Protein AF-A0A1G9W8U8-F1 (afdb_monomer_lite)

Organism: Allokutzneria albata (NCBI:txid211114)

Structure (mmCIF, N/CA/C/O backbone):
data_AF-A0A1G9W8U8-F1
#
_entry.id   AF-A0A1G9W8U8-F1
#
loop_
_atom_site.group_PDB
_atom_site.id
_atom_site.type_symbol
_atom_site.label_atom_id
_atom_site.label_alt_id
_atom_site.label_comp_id
_atom_site.label_asym_id
_atom_site.label_entity_id
_atom_site.label_seq_id
_atom_site.pdbx_PDB_ins_code
_atom_site.Cartn_x
_atom_site.Cartn_y
_atom_site.Cartn_z
_atom_site.occupancy
_atom_site.B_iso_or_equiv
_atom_site.auth_seq_id
_atom_site.auth_comp_id
_atom_site.auth_asym_id
_atom_site.auth_atom_id
_atom_si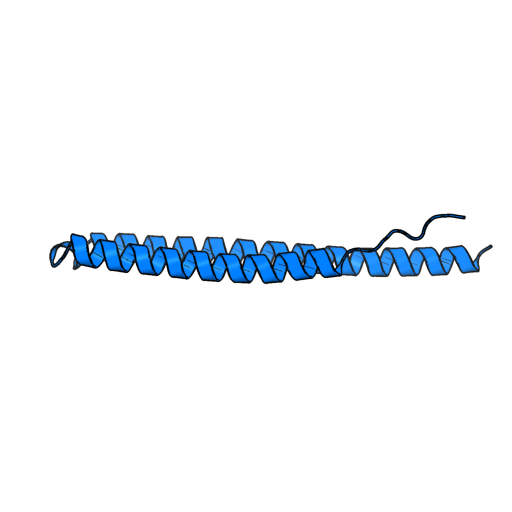te.pdbx_PDB_model_num
ATOM 1 N N . MET A 1 1 ? 22.014 -16.777 -33.312 1.00 39.00 1 MET A N 1
ATOM 2 C CA . MET A 1 1 ? 20.783 -15.976 -33.160 1.00 39.00 1 MET A CA 1
ATOM 3 C C . MET A 1 1 ? 20.465 -15.920 -31.677 1.00 39.00 1 MET A C 1
ATOM 5 O O . MET A 1 1 ? 20.041 -16.929 -31.130 1.00 39.00 1 MET A O 1
ATOM 9 N N . SER A 1 2 ? 20.792 -14.807 -31.015 1.00 42.06 2 SER A N 1
ATOM 10 C CA . SER A 1 2 ? 20.374 -14.570 -29.628 1.00 42.06 2 SER A CA 1
ATOM 11 C C . SER A 1 2 ? 18.856 -14.410 -29.633 1.00 42.06 2 SER A C 1
ATOM 13 O O . SER A 1 2 ? 18.340 -13.642 -30.446 1.00 42.06 2 SER A O 1
ATOM 15 N N . MET A 1 3 ? 18.132 -15.183 -28.821 1.00 43.31 3 MET A N 1
ATOM 16 C CA . MET A 1 3 ? 16.702 -14.936 -28.650 1.00 43.31 3 MET A CA 1
ATOM 17 C C . MET A 1 3 ? 16.549 -13.552 -28.011 1.00 43.31 3 MET A C 1
ATOM 19 O O . MET A 1 3 ? 17.169 -13.326 -26.971 1.00 43.31 3 MET A O 1
ATOM 23 N N . PRO A 1 4 ? 15.755 -12.635 -28.593 1.00 53.31 4 PRO A N 1
ATOM 24 C CA . PRO A 1 4 ? 15.446 -11.387 -27.917 1.00 53.31 4 PRO A CA 1
ATOM 25 C C . PRO A 1 4 ? 14.810 -11.743 -26.575 1.00 53.31 4 PRO A C 1
ATOM 27 O O . PRO A 1 4 ? 13.919 -12.597 -26.514 1.00 53.31 4 PRO A O 1
ATOM 30 N N . ILE A 1 5 ? 15.308 -11.146 -25.493 1.00 57.09 5 ILE A N 1
ATOM 31 C CA . ILE A 1 5 ? 14.729 -11.345 -24.168 1.00 57.09 5 ILE A CA 1
ATOM 32 C C . ILE A 1 5 ? 13.244 -10.983 -24.278 1.00 57.09 5 ILE A C 1
ATOM 34 O O . ILE A 1 5 ? 12.881 -9.875 -24.669 1.00 57.09 5 ILE A O 1
ATOM 38 N N . GLY A 1 6 ? 12.378 -11.959 -24.003 1.00 58.38 6 GLY A N 1
ATOM 39 C CA . GLY A 1 6 ? 10.930 -11.787 -24.008 1.00 58.38 6 GLY A CA 1
ATOM 40 C C . GLY A 1 6 ? 10.524 -10.877 -22.857 1.00 58.38 6 GLY A C 1
ATOM 41 O O . GLY A 1 6 ? 10.296 -11.323 -21.737 1.00 58.38 6 GLY A O 1
ATOM 42 N N . TYR A 1 7 ? 10.483 -9.589 -23.141 1.00 59.03 7 TYR A N 1
ATOM 43 C CA . TYR A 1 7 ? 10.236 -8.512 -22.204 1.00 59.03 7 TYR A CA 1
ATOM 44 C C . TYR A 1 7 ? 8.757 -8.460 -21.766 1.00 59.03 7 TYR A C 1
ATOM 46 O O . TYR A 1 7 ? 7.937 -7.757 -22.350 1.00 59.03 7 TYR A O 1
ATOM 54 N N . ARG A 1 8 ? 8.395 -9.232 -20.730 1.00 64.12 8 ARG A N 1
ATOM 55 C CA . ARG A 1 8 ? 7.028 -9.339 -20.165 1.00 64.12 8 ARG A CA 1
ATOM 56 C C . ARG A 1 8 ? 6.678 -8.221 -19.165 1.00 64.12 8 ARG A C 1
ATOM 58 O O . ARG A 1 8 ? 6.091 -8.467 -18.117 1.00 64.12 8 ARG A O 1
ATOM 65 N N . PHE A 1 9 ? 7.029 -6.971 -19.457 1.00 63.78 9 PHE A N 1
ATOM 66 C CA . PHE A 1 9 ? 6.895 -5.871 -18.480 1.00 63.78 9 PHE A CA 1
ATOM 67 C C . PHE A 1 9 ? 5.475 -5.369 -18.270 1.00 63.78 9 PHE A C 1
ATOM 69 O O . PHE A 1 9 ? 5.139 -4.966 -17.158 1.00 63.78 9 PHE A O 1
ATOM 76 N N . GLY A 1 10 ? 4.614 -5.500 -19.282 1.00 65.50 10 GLY A N 1
ATOM 77 C CA . GLY A 1 10 ? 3.182 -5.248 -19.115 1.00 65.50 10 GLY A CA 1
ATOM 78 C C . GLY A 1 10 ? 2.554 -6.138 -18.036 1.00 65.50 10 GLY A C 1
ATOM 79 O O . GLY A 1 10 ? 1.633 -5.705 -17.352 1.00 65.50 10 GLY A O 1
ATOM 80 N N . GLU A 1 11 ? 3.085 -7.346 -17.805 1.00 69.19 11 GLU A N 1
ATOM 81 C CA . GLU A 1 11 ? 2.610 -8.243 -16.741 1.00 69.19 11 GLU A CA 1
ATOM 82 C C . GLU A 1 11 ? 2.987 -7.721 -15.344 1.00 69.19 11 GLU A C 1
ATOM 84 O O . GLU A 1 11 ? 2.220 -7.895 -14.399 1.00 69.19 11 GLU A O 1
ATOM 89 N N . VAL A 1 12 ? 4.122 -7.025 -15.209 1.00 68.12 12 VAL A N 1
ATOM 90 C CA . VAL A 1 12 ? 4.582 -6.442 -13.935 1.00 68.12 12 VAL A CA 1
ATOM 91 C C . VAL A 1 12 ? 3.811 -5.164 -13.599 1.00 68.12 12 VAL A C 1
ATOM 93 O O . VAL A 1 12 ? 3.405 -4.967 -12.456 1.00 68.12 12 VAL A O 1
ATOM 96 N N . GLU A 1 13 ? 3.549 -4.312 -14.590 1.00 68.19 13 GLU A N 1
ATOM 97 C CA . GLU A 1 13 ? 2.673 -3.146 -14.417 1.00 68.19 13 GLU A CA 1
ATOM 98 C C . GLU A 1 13 ? 1.238 -3.579 -14.072 1.00 68.19 13 GLU A C 1
ATOM 100 O O . GLU A 1 13 ? 0.632 -3.068 -13.128 1.00 68.19 13 GLU A O 1
ATOM 105 N N . THR A 1 14 ? 0.737 -4.611 -14.761 1.00 74.81 14 THR A N 1
ATOM 106 C CA . THR A 1 14 ? -0.555 -5.242 -14.453 1.00 74.81 14 THR A CA 1
ATOM 107 C C . THR A 1 14 ? -0.578 -5.807 -13.032 1.00 74.81 14 THR A C 1
ATOM 109 O O . THR A 1 14 ? -1.577 -5.652 -12.333 1.00 74.81 14 THR A O 1
ATOM 112 N N . LEU A 1 15 ? 0.517 -6.412 -12.558 1.00 73.00 15 LEU A N 1
ATOM 113 C CA . LEU A 1 15 ? 0.631 -6.887 -11.177 1.00 73.00 15 LEU A CA 1
ATOM 114 C C . LEU A 1 15 ? 0.500 -5.736 -10.166 1.00 73.00 15 LEU A C 1
ATOM 116 O O . LEU A 1 15 ? -0.228 -5.879 -9.187 1.00 73.00 15 LEU A O 1
ATOM 120 N N . GLY A 1 16 ? 1.132 -4.586 -10.420 1.00 72.56 16 GLY A N 1
ATOM 121 C CA . GLY A 1 16 ? 0.999 -3.403 -9.564 1.00 72.56 16 GLY A CA 1
ATOM 122 C C . GLY A 1 16 ? -0.438 -2.873 -9.509 1.00 72.56 16 GLY A C 1
ATOM 123 O O . GLY A 1 16 ? -0.973 -2.626 -8.425 1.00 72.56 16 GLY A O 1
ATOM 124 N N . ALA A 1 17 ? -1.103 -2.770 -10.664 1.00 75.69 17 ALA A N 1
ATOM 125 C CA . ALA A 1 17 ? -2.510 -2.373 -10.748 1.00 75.69 17 ALA A CA 1
ATOM 126 C C . ALA A 1 17 ? -3.445 -3.369 -10.032 1.00 75.69 17 ALA A C 1
ATOM 128 O O . ALA A 1 17 ? -4.339 -2.967 -9.276 1.00 75.69 17 ALA A O 1
ATOM 129 N N . ASN A 1 18 ? -3.201 -4.671 -10.202 1.00 80.19 18 ASN A N 1
ATOM 130 C CA . ASN A 1 18 ? -3.931 -5.730 -9.508 1.00 80.19 18 ASN A CA 1
ATOM 131 C C . ASN A 1 18 ? -3.729 -5.643 -7.995 1.00 80.19 18 ASN A C 1
ATOM 133 O O . ASN A 1 18 ? -4.694 -5.739 -7.245 1.00 80.19 18 ASN A O 1
ATOM 137 N N . THR A 1 19 ? -2.515 -5.381 -7.516 1.00 76.19 19 THR A N 1
ATOM 138 C CA . THR A 1 19 ? -2.274 -5.256 -6.075 1.00 76.19 19 THR A CA 1
ATOM 139 C C . THR A 1 19 ? -2.874 -3.997 -5.482 1.00 76.19 19 THR A C 1
ATOM 141 O O . THR A 1 19 ? -3.385 -4.059 -4.368 1.00 76.19 19 THR A O 1
ATOM 144 N N . ARG A 1 20 ? -2.904 -2.873 -6.206 1.00 79.88 20 ARG A N 1
ATOM 145 C CA . ARG A 1 20 ? -3.676 -1.697 -5.770 1.00 79.88 20 ARG A CA 1
ATOM 146 C C . ARG A 1 20 ? -5.168 -2.039 -5.656 1.00 79.88 20 ARG A C 1
ATOM 148 O O . ARG A 1 20 ? -5.808 -1.664 -4.678 1.00 79.88 20 ARG A O 1
ATOM 155 N N . THR A 1 21 ? -5.698 -2.820 -6.596 1.00 83.75 21 THR A N 1
ATOM 156 C CA . THR A 1 21 ? -7.079 -3.332 -6.543 1.00 83.75 21 THR A CA 1
ATOM 157 C C . THR A 1 21 ? -7.293 -4.260 -5.340 1.00 83.75 21 THR A C 1
ATOM 159 O O . THR A 1 21 ? -8.279 -4.123 -4.618 1.00 83.75 21 THR A O 1
ATOM 162 N N . HIS A 1 22 ? -6.352 -5.162 -5.053 1.00 80.75 22 HIS A N 1
ATOM 163 C CA . HIS A 1 22 ? -6.408 -6.030 -3.876 1.00 80.75 22 HIS A CA 1
ATOM 164 C C . HIS A 1 22 ? -6.269 -5.254 -2.562 1.00 80.75 22 HIS A C 1
ATOM 166 O O . HIS A 1 22 ? -6.961 -5.568 -1.599 1.00 80.75 22 HIS A O 1
ATOM 172 N N . ALA A 1 23 ? -5.436 -4.214 -2.519 1.00 77.25 23 ALA A N 1
ATOM 173 C CA . ALA A 1 23 ? -5.328 -3.310 -1.380 1.00 77.25 23 ALA A CA 1
ATOM 174 C C . ALA A 1 23 ? -6.668 -2.609 -1.118 1.00 77.25 23 ALA A C 1
ATOM 176 O O . ALA A 1 23 ? -7.120 -2.568 0.022 1.00 77.25 23 ALA A O 1
ATOM 177 N N . GLN A 1 24 ? -7.350 -2.143 -2.169 1.00 82.62 24 GLN A N 1
ATOM 178 C CA . GLN A 1 24 ? -8.697 -1.581 -2.058 1.00 82.62 24 GLN A CA 1
ATOM 179 C C . GLN A 1 24 ? -9.692 -2.610 -1.492 1.00 82.62 24 GLN A C 1
ATOM 181 O O . GLN A 1 24 ? -10.409 -2.310 -0.539 1.00 82.62 24 GLN A O 1
ATOM 186 N N . ALA A 1 25 ? -9.672 -3.846 -1.999 1.00 85.31 25 ALA A N 1
ATOM 187 C CA . ALA A 1 25 ? -10.524 -4.927 -1.500 1.00 85.31 25 ALA A CA 1
ATOM 188 C C . ALA A 1 25 ? -10.237 -5.278 -0.025 1.00 85.31 25 ALA A C 1
ATOM 190 O O . ALA A 1 25 ? -11.159 -5.533 0.747 1.00 85.31 25 ALA A O 1
ATOM 191 N N . LEU A 1 26 ? -8.970 -5.243 0.404 1.00 80.75 26 LEU A N 1
ATOM 192 C CA . LEU A 1 26 ? -8.585 -5.446 1.805 1.00 80.75 26 LEU A CA 1
ATOM 193 C C . LEU A 1 26 ? -9.092 -4.316 2.707 1.00 80.75 26 LEU A C 1
ATOM 195 O O . LEU A 1 26 ? -9.499 -4.575 3.839 1.00 80.75 26 LEU A O 1
ATOM 199 N N . LYS A 1 27 ? -9.088 -3.069 2.225 1.00 83.81 27 LYS A N 1
ATOM 200 C CA . LYS A 1 27 ? -9.663 -1.925 2.950 1.00 83.81 27 LYS A CA 1
ATOM 201 C C . LYS A 1 27 ? -11.176 -2.067 3.105 1.00 83.81 27 LYS A C 1
ATOM 203 O O . LYS A 1 27 ? -11.712 -1.819 4.184 1.00 83.81 27 LYS A O 1
ATOM 208 N N . GLU A 1 28 ? -11.861 -2.511 2.055 1.00 87.81 28 GLU A N 1
ATOM 209 C CA . GLU A 1 28 ? -13.301 -2.786 2.089 1.00 87.81 28 GLU A CA 1
ATOM 210 C C . GLU A 1 28 ? -13.645 -3.933 3.047 1.00 87.81 28 GLU A C 1
ATOM 212 O O . GLU A 1 28 ? -14.582 -3.808 3.836 1.00 87.81 28 GLU A O 1
ATOM 217 N N . ALA A 1 29 ? -12.856 -5.012 3.047 1.00 85.19 29 ALA A N 1
ATOM 218 C CA . ALA A 1 29 ? -13.017 -6.124 3.981 1.00 85.19 29 ALA A CA 1
ATOM 219 C C . ALA A 1 29 ? -12.833 -5.678 5.441 1.00 85.19 29 ALA A C 1
ATOM 221 O O . ALA A 1 29 ? -13.623 -6.054 6.307 1.00 85.19 29 ALA A O 1
ATOM 222 N N . PHE A 1 30 ? -11.845 -4.822 5.717 1.00 83.12 30 PHE A N 1
ATOM 223 C CA . PHE A 1 30 ? -11.648 -4.259 7.053 1.00 83.12 30 PHE A CA 1
ATOM 224 C C . PHE A 1 30 ? -12.820 -3.358 7.475 1.00 83.12 30 PHE A C 1
ATOM 226 O O . PHE A 1 30 ? -13.303 -3.437 8.604 1.00 83.12 30 PHE A O 1
ATOM 233 N N . ALA A 1 31 ? -13.340 -2.537 6.559 1.00 83.69 31 ALA A N 1
ATOM 234 C CA . ALA A 1 31 ? -14.521 -1.717 6.823 1.00 83.69 31 ALA A CA 1
ATOM 235 C C . ALA A 1 31 ? -15.778 -2.567 7.088 1.00 83.69 31 ALA A C 1
ATOM 237 O O . ALA A 1 31 ? -16.612 -2.192 7.916 1.00 83.69 31 ALA A O 1
ATOM 238 N N . ALA A 1 32 ? -15.921 -3.712 6.413 1.00 87.06 32 ALA A N 1
ATOM 239 C CA . ALA A 1 32 ? -16.989 -4.672 6.680 1.00 87.06 32 ALA A CA 1
ATOM 240 C C . ALA A 1 32 ? -16.836 -5.315 8.068 1.00 87.06 32 ALA A C 1
ATOM 242 O O . ALA A 1 32 ? -17.808 -5.348 8.822 1.00 87.06 32 ALA A O 1
ATOM 243 N N . LEU A 1 33 ? -15.614 -5.716 8.440 1.00 82.75 33 LEU A N 1
ATOM 244 C CA . LEU A 1 33 ? -15.290 -6.239 9.770 1.00 82.75 33 LEU A CA 1
ATOM 245 C C . LEU A 1 33 ? -15.652 -5.234 10.874 1.00 82.75 33 LEU A C 1
ATOM 247 O O . LEU A 1 33 ? -16.273 -5.606 11.865 1.00 82.75 33 LEU A O 1
ATOM 251 N N . MET A 1 34 ? -15.321 -3.951 10.695 1.00 80.75 34 MET A N 1
ATOM 252 C CA . MET A 1 34 ? -15.717 -2.897 11.638 1.00 80.75 34 MET A CA 1
ATOM 253 C C . MET A 1 34 ? -17.235 -2.776 11.765 1.00 80.75 34 MET A C 1
ATOM 255 O O . MET A 1 34 ? -17.747 -2.601 12.867 1.00 80.75 34 MET A O 1
ATOM 259 N N . ARG A 1 35 ? -17.964 -2.876 10.649 1.00 84.56 35 ARG A N 1
ATOM 260 C CA . ARG A 1 35 ? -19.429 -2.805 10.641 1.00 84.56 35 ARG A CA 1
ATOM 261 C C . ARG A 1 35 ? -20.057 -3.981 11.393 1.00 84.56 35 ARG A C 1
ATOM 263 O O . ARG A 1 35 ? -20.993 -3.777 12.164 1.00 84.56 35 ARG A O 1
ATOM 270 N N . GLU A 1 36 ? -19.526 -5.190 11.215 1.00 84.25 36 GLU A N 1
ATOM 271 C CA . GLU A 1 36 ? -19.936 -6.364 11.995 1.00 84.25 36 GLU A CA 1
ATOM 272 C C . GLU A 1 36 ? -19.586 -6.212 13.475 1.00 84.25 36 GLU A C 1
ATOM 274 O O . GLU A 1 36 ? -20.438 -6.436 14.333 1.00 84.25 36 GLU A O 1
ATOM 279 N N . ALA A 1 37 ? -18.371 -5.766 13.791 1.00 77.25 37 ALA A N 1
ATOM 280 C CA . ALA A 1 37 ? -17.944 -5.554 15.167 1.00 77.25 37 ALA A CA 1
ATOM 281 C C . ALA A 1 37 ? -18.815 -4.498 15.871 1.00 77.25 37 ALA A C 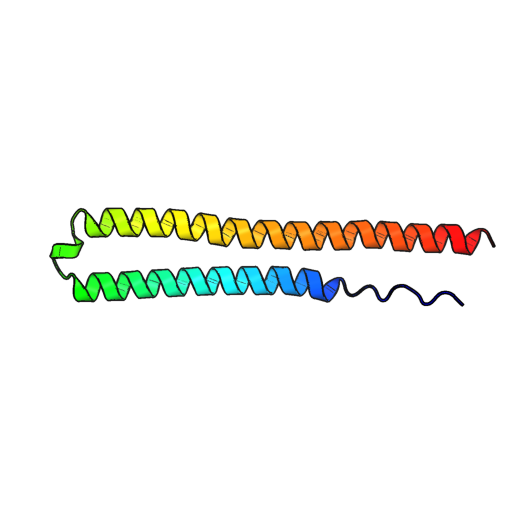1
ATOM 283 O O . ALA A 1 37 ? -19.254 -4.714 16.999 1.00 77.25 37 ALA A O 1
ATOM 284 N N . GLN A 1 38 ? -19.176 -3.413 15.181 1.00 80.56 38 GLN A N 1
ATOM 285 C CA . GLN A 1 38 ? -20.134 -2.421 15.669 1.00 80.56 38 GLN A CA 1
ATOM 286 C C . GLN A 1 38 ? -21.525 -3.033 15.899 1.00 80.56 38 GLN A C 1
ATOM 288 O O . GLN A 1 38 ? -22.159 -2.752 16.917 1.00 80.56 38 GLN A O 1
ATOM 293 N N . SER A 1 39 ? -21.988 -3.894 14.988 1.00 82.19 39 SER A N 1
ATOM 294 C CA . SER A 1 39 ? -23.266 -4.599 15.130 1.00 82.19 39 SER A CA 1
ATOM 295 C C . SER A 1 39 ? -23.283 -5.558 16.325 1.00 82.19 39 SER A C 1
ATOM 297 O O . SER A 1 39 ? -24.332 -5.721 16.944 1.00 82.19 39 SER A O 1
ATOM 299 N N . ILE A 1 40 ? -22.156 -6.200 16.644 1.00 80.75 40 ILE A N 1
ATOM 300 C CA . ILE A 1 40 ? -22.032 -7.146 17.763 1.00 80.75 40 ILE A CA 1
ATOM 301 C C . ILE A 1 40 ? -21.885 -6.399 19.092 1.00 80.75 40 ILE A C 1
ATOM 303 O O . ILE A 1 40 ? -22.525 -6.751 20.082 1.00 80.75 40 ILE A O 1
ATOM 307 N N . CYS A 1 41 ? -21.041 -5.368 19.130 1.00 74.19 41 CYS A N 1
ATOM 308 C CA . CYS A 1 41 ? -20.726 -4.640 20.355 1.00 74.19 41 CYS A CA 1
ATOM 309 C C . CYS A 1 41 ? -21.828 -3.657 20.776 1.00 74.19 41 CYS A C 1
ATOM 311 O O . CYS A 1 41 ? -21.869 -3.273 21.946 1.00 74.19 41 CYS A O 1
ATOM 313 N N . GLY A 1 42 ? -22.718 -3.243 19.867 1.00 75.19 42 GLY A N 1
ATOM 314 C CA . GLY A 1 42 ? -23.832 -2.347 20.185 1.00 75.19 42 GLY A CA 1
ATOM 315 C C . GLY A 1 42 ? -23.358 -1.071 20.892 1.00 75.19 42 GLY A C 1
ATOM 316 O O . GLY A 1 42 ? -22.431 -0.403 20.437 1.00 75.19 42 GLY A O 1
ATOM 317 N N . ASP A 1 43 ? -23.946 -0.735 22.042 1.00 72.88 43 ASP A N 1
ATOM 318 C CA . ASP A 1 43 ? -23.551 0.449 22.818 1.00 72.88 43 ASP A CA 1
ATOM 319 C C . ASP A 1 43 ? -22.132 0.373 23.411 1.00 72.88 43 ASP A C 1
ATOM 321 O O . ASP A 1 43 ? -21.517 1.417 23.636 1.00 72.88 43 ASP A O 1
ATOM 325 N N . ALA A 1 44 ? -21.564 -0.828 23.596 1.00 68.81 44 ALA A N 1
ATOM 326 C CA . ALA A 1 44 ? -20.184 -0.999 24.064 1.00 68.81 44 ALA A CA 1
ATOM 327 C C . ALA A 1 44 ? -19.145 -0.564 23.014 1.00 68.81 44 ALA A C 1
ATOM 329 O O . ALA A 1 44 ? -17.984 -0.322 23.348 1.00 68.81 44 ALA A O 1
ATOM 330 N N . TRP A 1 45 ? -19.566 -0.408 21.752 1.00 70.94 45 TRP A N 1
ATOM 331 C CA . TRP A 1 45 ? -18.732 0.141 20.687 1.00 70.94 45 TRP A CA 1
ATOM 332 C C . TRP A 1 45 ? -18.329 1.596 20.956 1.00 70.94 45 TRP A C 1
ATOM 334 O O . TRP A 1 45 ? -17.202 1.975 20.663 1.00 70.94 45 TRP A O 1
ATOM 344 N N . LYS A 1 46 ? -19.206 2.402 21.576 1.00 70.44 46 LYS A N 1
ATOM 345 C CA . LYS A 1 46 ? -19.082 3.871 21.714 1.00 70.44 46 LYS A CA 1
ATOM 346 C C . LYS A 1 46 ? -17.918 4.361 22.601 1.00 70.44 46 LYS A C 1
ATOM 348 O O . LYS A 1 46 ? -17.826 5.555 22.874 1.00 70.44 46 LYS A O 1
ATOM 353 N N . GLY A 1 47 ? -17.055 3.464 23.076 1.00 74.19 47 GLY A N 1
ATOM 354 C CA . GLY A 1 47 ? -15.921 3.765 23.951 1.00 74.19 47 GLY A CA 1
ATOM 355 C C . GLY A 1 47 ? -14.572 3.361 23.351 1.00 74.19 47 GLY A C 1
ATOM 356 O O . GLY A 1 47 ? -14.324 3.515 22.158 1.00 74.19 47 GLY A O 1
ATOM 357 N N . ALA A 1 48 ? -13.690 2.813 24.189 1.00 73.94 48 ALA A N 1
ATOM 358 C CA . ALA A 1 48 ? -12.322 2.441 23.813 1.00 73.94 48 ALA A CA 1
ATOM 359 C C . ALA A 1 48 ? -12.231 1.446 22.636 1.00 73.94 48 ALA A C 1
ATOM 361 O O . ALA A 1 48 ? -11.228 1.436 21.927 1.00 73.94 48 ALA A O 1
ATOM 362 N N . ALA A 1 49 ? -13.274 0.639 22.406 1.00 73.81 49 ALA A N 1
ATOM 363 C CA . ALA A 1 49 ? -13.337 -0.303 21.291 1.00 73.81 49 ALA A CA 1
ATOM 364 C C . ALA A 1 49 ? -13.323 0.408 19.928 1.00 73.81 49 ALA A C 1
ATOM 366 O O . ALA A 1 49 ? -12.527 0.043 19.068 1.00 73.81 49 ALA A O 1
ATOM 367 N N . MET A 1 50 ? -14.126 1.463 19.749 1.00 79.25 50 MET A N 1
ATOM 368 C CA . MET A 1 50 ? -14.125 2.258 18.517 1.00 79.25 50 MET A CA 1
ATOM 369 C C . MET A 1 50 ? -12.760 2.900 18.265 1.00 79.25 50 MET A C 1
ATOM 371 O O . MET A 1 50 ? -12.240 2.782 17.163 1.00 79.25 50 MET A O 1
ATOM 375 N N . GLY A 1 51 ? -12.140 3.494 19.291 1.00 80.88 51 GLY A N 1
ATOM 376 C CA . GLY A 1 51 ? -10.817 4.114 19.146 1.00 80.88 51 GLY A CA 1
ATOM 377 C C . GLY A 1 51 ? -9.722 3.114 18.754 1.00 80.88 51 GLY A C 1
ATOM 378 O O . GLY A 1 51 ? -8.885 3.414 17.906 1.00 80.88 51 GLY A O 1
ATOM 379 N N . ALA A 1 52 ? -9.750 1.898 19.311 1.00 82.44 52 ALA A N 1
ATOM 380 C CA . ALA A 1 52 ? -8.820 0.836 18.925 1.00 82.44 52 ALA A CA 1
ATOM 381 C C . ALA A 1 52 ? -9.035 0.373 17.472 1.00 82.44 52 ALA A C 1
ATOM 383 O O . ALA A 1 52 ? -8.067 0.134 16.753 1.00 82.44 52 ALA A O 1
ATOM 384 N N . PHE A 1 53 ? -10.290 0.281 17.025 1.00 80.56 53 PHE A N 1
ATOM 385 C CA . PHE A 1 53 ? -10.613 -0.083 15.644 1.00 80.56 53 PHE A CA 1
ATOM 386 C C . PHE A 1 53 ? -10.273 1.021 14.637 1.00 80.56 53 PHE A C 1
ATOM 388 O O . PHE A 1 53 ? -9.775 0.705 13.561 1.00 80.56 53 PHE A O 1
ATOM 395 N N . GLU A 1 54 ? -10.485 2.294 14.973 1.00 83.38 54 GLU A N 1
ATOM 396 C CA . GLU A 1 54 ? -10.061 3.430 14.142 1.00 83.38 54 GLU A CA 1
ATOM 397 C C . GLU A 1 54 ? -8.538 3.460 13.984 1.00 83.38 54 GLU A C 1
ATOM 399 O O . GLU A 1 54 ? -8.029 3.601 12.871 1.00 83.38 54 GLU A O 1
ATOM 404 N N . GLN A 1 55 ? -7.798 3.247 15.076 1.00 86.44 55 GLN A N 1
ATOM 405 C CA . GLN A 1 55 ? -6.341 3.154 15.033 1.00 86.44 55 GLN A CA 1
ATOM 406 C C . GLN A 1 55 ? -5.881 1.977 14.157 1.00 86.44 55 GLN A C 1
ATOM 408 O O . GLN A 1 55 ? -5.038 2.150 13.275 1.00 86.44 55 GLN A O 1
ATOM 413 N N . ALA A 1 56 ? -6.489 0.800 14.335 1.00 82.75 56 ALA A N 1
ATOM 414 C CA . ALA A 1 56 ? -6.206 -0.371 13.510 1.00 82.75 56 ALA A CA 1
ATOM 415 C C . ALA A 1 56 ? -6.547 -0.132 12.027 1.00 82.75 56 ALA A C 1
ATOM 417 O O . ALA A 1 56 ? -5.813 -0.586 11.152 1.00 82.75 56 ALA A O 1
ATOM 418 N N . GLN A 1 57 ? -7.608 0.623 11.727 1.00 82.81 57 GLN A N 1
ATOM 419 C CA . GLN A 1 57 ? -7.967 1.000 10.360 1.00 82.81 57 GLN A CA 1
ATOM 420 C C . GLN A 1 57 ? -6.899 1.889 9.715 1.00 82.81 57 GLN A C 1
ATOM 422 O O . GLN A 1 57 ? -6.559 1.697 8.547 1.00 82.81 57 GLN A O 1
ATOM 427 N N . ILE A 1 58 ? -6.364 2.860 10.459 1.00 87.31 58 ILE A N 1
ATOM 428 C CA . ILE A 1 58 ? -5.302 3.750 9.975 1.00 87.31 58 ILE A CA 1
ATOM 429 C C . ILE A 1 58 ? -4.045 2.941 9.647 1.00 87.31 58 ILE A C 1
ATOM 431 O O . ILE A 1 58 ? -3.508 3.074 8.547 1.00 87.31 58 ILE A O 1
ATOM 435 N N . GLU A 1 59 ? -3.608 2.075 10.561 1.00 87.00 59 GLU A N 1
ATOM 436 C CA . GLU A 1 59 ? -2.427 1.224 10.364 1.00 87.00 59 GLU A CA 1
ATOM 437 C C . GLU A 1 59 ? -2.617 0.259 9.189 1.00 87.00 59 GLU A C 1
ATOM 439 O O . GLU A 1 59 ? -1.738 0.123 8.334 1.00 87.00 59 GLU A O 1
ATOM 444 N N . TRP A 1 60 ? -3.797 -0.354 9.086 1.00 83.12 60 TRP A N 1
ATOM 445 C CA . TRP A 1 60 ? -4.149 -1.228 7.972 1.00 83.12 60 TRP A CA 1
ATOM 446 C C . TRP A 1 60 ? -4.100 -0.498 6.628 1.00 83.12 60 TRP A C 1
ATOM 448 O O . TRP A 1 60 ? -3.496 -0.985 5.670 1.00 83.12 60 TRP A O 1
ATOM 458 N N . ASN A 1 61 ? -4.692 0.697 6.559 1.00 84.56 61 ASN A N 1
ATOM 459 C CA . ASN A 1 61 ? -4.686 1.519 5.354 1.00 84.56 61 ASN A CA 1
ATOM 460 C C . ASN A 1 61 ? -3.260 1.893 4.938 1.00 84.56 61 ASN A C 1
ATOM 462 O O . ASN A 1 61 ? -2.922 1.760 3.762 1.00 84.56 61 ASN A O 1
ATOM 466 N N . GLN A 1 62 ? -2.421 2.302 5.895 1.00 87.44 62 GLN A N 1
ATOM 467 C CA . GLN A 1 62 ? -1.021 2.647 5.644 1.00 87.44 62 GLN A CA 1
ATOM 468 C C . GLN A 1 62 ? -0.227 1.461 5.089 1.00 87.44 62 GLN A C 1
ATOM 470 O O . GLN A 1 62 ? 0.518 1.621 4.122 1.00 87.44 62 GLN A O 1
ATOM 475 N N . MET A 1 63 ? -0.405 0.263 5.654 1.00 84.75 63 MET A N 1
ATOM 476 C CA . MET A 1 63 ? 0.262 -0.944 5.160 1.00 84.75 63 MET A CA 1
ATOM 477 C C . MET A 1 63 ? -0.206 -1.318 3.748 1.00 84.75 63 MET A C 1
ATOM 479 O O . MET A 1 63 ? 0.623 -1.593 2.877 1.00 84.75 63 MET A O 1
ATOM 483 N N . ALA A 1 64 ? -1.517 -1.276 3.497 1.00 81.69 64 ALA A N 1
ATOM 484 C CA . ALA A 1 64 ? -2.094 -1.579 2.190 1.00 81.69 64 ALA A CA 1
ATOM 485 C C . ALA A 1 64 ? -1.608 -0.602 1.099 1.00 81.69 64 ALA A C 1
ATOM 487 O O . ALA A 1 64 ? -1.230 -1.029 0.005 1.00 81.69 64 ALA A O 1
ATOM 488 N N . ASP A 1 65 ? -1.542 0.698 1.406 1.00 83.56 65 ASP A N 1
ATOM 489 C CA . ASP A 1 65 ? -1.028 1.720 0.484 1.00 83.56 65 ASP A CA 1
ATOM 490 C C . ASP A 1 65 ? 0.486 1.608 0.263 1.00 83.56 65 ASP A C 1
ATOM 492 O O . ASP A 1 65 ? 0.972 1.781 -0.862 1.00 83.56 65 ASP A O 1
ATOM 496 N N . GLY A 1 66 ? 1.238 1.262 1.313 1.00 83.81 66 GLY A N 1
ATOM 497 C CA . GLY A 1 66 ? 2.673 1.000 1.231 1.00 83.81 66 GLY A CA 1
ATOM 498 C C . GLY A 1 66 ? 2.997 -0.163 0.293 1.00 83.81 66 GLY A C 1
ATOM 499 O O . GLY A 1 66 ? 3.889 -0.046 -0.549 1.00 83.81 66 GLY A O 1
ATOM 500 N N . MET A 1 67 ? 2.231 -1.256 0.367 1.00 79.62 67 MET A N 1
ATOM 501 C CA . MET A 1 67 ? 2.381 -2.398 -0.541 1.00 79.62 67 MET A CA 1
ATOM 502 C C . MET A 1 67 ? 2.091 -2.028 -1.999 1.00 79.62 67 MET A C 1
ATOM 504 O O . MET A 1 67 ? 2.880 -2.374 -2.880 1.00 79.62 67 MET A O 1
ATOM 508 N N . GLY A 1 68 ? 0.998 -1.301 -2.259 1.00 81.12 68 GLY A N 1
ATOM 509 C CA . GLY A 1 68 ? 0.660 -0.849 -3.613 1.00 81.12 68 GLY A CA 1
ATOM 510 C C . GLY A 1 68 ? 1.754 0.037 -4.215 1.00 81.12 68 GLY A C 1
ATOM 511 O O . GLY A 1 68 ? 2.199 -0.194 -5.339 1.00 81.12 68 GLY A O 1
ATOM 512 N N . SER A 1 69 ? 2.258 0.992 -3.431 1.00 82.25 69 SER A N 1
ATOM 513 C CA . SER A 1 69 ? 3.318 1.915 -3.859 1.00 82.25 69 SER A CA 1
ATOM 514 C C . SER A 1 69 ? 4.648 1.200 -4.124 1.00 82.25 69 SER A C 1
ATOM 516 O O . SER A 1 69 ? 5.339 1.502 -5.099 1.00 82.25 69 SER A O 1
ATOM 518 N N . ALA A 1 70 ? 5.015 0.229 -3.281 1.00 81.19 70 ALA A N 1
ATOM 519 C CA . ALA A 1 70 ? 6.238 -0.551 -3.457 1.00 81.19 70 ALA A CA 1
ATOM 520 C C . ALA A 1 70 ? 6.210 -1.381 -4.750 1.00 81.19 70 ALA A C 1
ATOM 522 O O . ALA A 1 70 ? 7.212 -1.442 -5.466 1.00 81.19 70 ALA A O 1
ATOM 523 N N . GLN A 1 71 ? 5.065 -1.984 -5.076 1.00 78.12 71 GLN A N 1
ATOM 524 C CA . GLN A 1 71 ? 4.921 -2.765 -6.302 1.00 78.12 71 GLN A CA 1
ATOM 525 C C . GLN A 1 71 ? 4.871 -1.908 -7.566 1.00 78.12 71 GLN A C 1
ATOM 527 O O . GLN A 1 71 ? 5.465 -2.285 -8.573 1.00 78.12 71 GLN A O 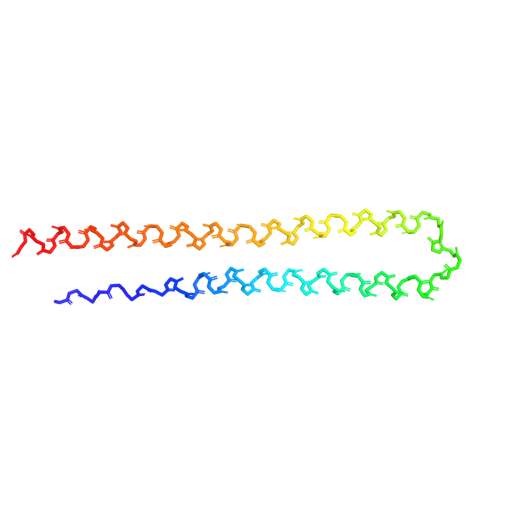1
ATOM 532 N N . GLU A 1 72 ? 4.223 -0.745 -7.523 1.00 80.12 72 GLU A N 1
ATOM 533 C CA . GLU A 1 72 ? 4.234 0.196 -8.647 1.00 80.12 72 GLU A CA 1
ATOM 534 C C . GLU A 1 72 ? 5.661 0.688 -8.939 1.00 80.12 72 GLU A C 1
ATOM 536 O O . GLU A 1 72 ? 6.103 0.679 -10.087 1.00 80.12 72 GLU A O 1
ATOM 541 N N . ASN A 1 73 ? 6.431 1.008 -7.893 1.00 82.19 73 ASN A N 1
ATOM 542 C CA . ASN A 1 73 ? 7.844 1.376 -8.017 1.00 82.19 73 ASN A CA 1
ATOM 543 C C . ASN A 1 73 ? 8.688 0.222 -8.587 1.00 82.19 73 ASN A C 1
ATOM 545 O O . ASN A 1 73 ? 9.523 0.432 -9.468 1.00 82.19 73 ASN A O 1
ATOM 549 N N . PHE A 1 74 ? 8.443 -1.013 -8.137 1.00 75.69 74 PHE A N 1
ATOM 550 C CA . PHE A 1 74 ? 9.083 -2.201 -8.705 1.00 75.69 74 PHE A CA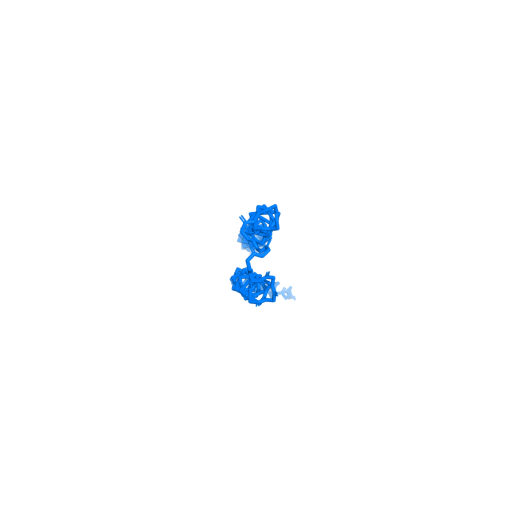 1
ATOM 551 C C . PHE A 1 74 ? 8.782 -2.351 -10.205 1.00 75.69 74 PHE A C 1
ATOM 553 O O . PHE A 1 74 ? 9.704 -2.566 -10.995 1.00 75.69 74 PHE A O 1
ATOM 560 N N . GLY A 1 75 ? 7.523 -2.170 -10.614 1.00 73.88 75 GLY A N 1
ATOM 561 C CA . GLY A 1 75 ? 7.117 -2.185 -12.019 1.00 73.88 75 GLY A CA 1
ATOM 562 C C . GLY A 1 75 ? 7.824 -1.116 -12.846 1.00 73.88 75 GLY A C 1
ATOM 563 O O . GLY A 1 75 ? 8.464 -1.442 -13.843 1.00 73.88 75 GLY A O 1
ATOM 564 N N . GLN A 1 76 ? 7.809 0.137 -12.388 1.00 78.31 76 GLN A N 1
ATOM 565 C CA . GLN A 1 76 ? 8.483 1.249 -13.067 1.00 78.31 76 GLN A CA 1
ATOM 566 C C . GLN A 1 76 ? 9.988 1.009 -13.233 1.00 78.31 76 GLN A C 1
ATOM 568 O O . GLN A 1 76 ? 10.521 1.182 -14.328 1.00 78.31 76 GLN A O 1
ATOM 573 N N . LYS A 1 77 ? 10.678 0.565 -12.174 1.00 80.06 77 LYS A N 1
ATOM 574 C CA . LYS A 1 77 ? 12.114 0.248 -12.236 1.00 80.06 77 LYS A CA 1
ATOM 575 C C . LYS A 1 77 ? 12.416 -0.884 -13.206 1.00 80.06 77 LYS A C 1
ATOM 577 O O . LYS A 1 77 ? 13.412 -0.820 -13.921 1.00 80.06 77 LYS A O 1
ATOM 582 N N . THR A 1 78 ? 11.554 -1.897 -13.244 1.00 71.69 78 THR A N 1
ATOM 583 C CA . THR A 1 78 ? 11.696 -3.014 -14.179 1.00 71.69 78 THR A CA 1
ATOM 584 C C . THR A 1 78 ? 11.520 -2.527 -15.619 1.00 71.69 78 THR A C 1
ATOM 586 O O . THR A 1 78 ? 12.349 -2.843 -16.467 1.00 71.69 78 THR A O 1
ATOM 589 N N . THR A 1 79 ? 10.516 -1.690 -15.896 1.00 74.19 79 THR A N 1
ATOM 590 C CA . THR A 1 79 ? 10.312 -1.079 -17.220 1.00 74.19 79 THR A CA 1
ATOM 591 C C . THR A 1 79 ? 11.510 -0.234 -17.654 1.00 74.19 79 THR A C 1
ATOM 593 O O . THR A 1 79 ? 11.986 -0.398 -18.775 1.00 74.19 79 THR A O 1
ATOM 596 N N . LEU A 1 80 ? 12.037 0.621 -16.771 1.00 76.12 80 LEU A N 1
ATOM 597 C CA . LEU A 1 80 ? 13.201 1.467 -17.064 1.00 76.12 80 LEU A CA 1
ATOM 598 C C . LEU A 1 80 ? 14.450 0.640 -17.374 1.00 76.12 80 LEU A C 1
ATOM 600 O O . LEU A 1 80 ? 15.028 0.794 -18.445 1.00 76.12 80 LEU A O 1
ATOM 604 N N . GLY A 1 81 ? 14.810 -0.306 -16.500 1.00 72.56 81 GLY A N 1
ATOM 605 C CA . GLY A 1 81 ? 15.980 -1.162 -16.730 1.00 72.56 81 GLY A CA 1
ATOM 606 C C . GLY A 1 81 ? 15.882 -1.962 -18.031 1.00 72.56 81 GLY A C 1
ATOM 607 O O . GLY A 1 81 ? 16.885 -2.318 -18.638 1.00 72.56 81 GLY A O 1
ATOM 608 N N . SER A 1 82 ? 14.668 -2.200 -18.505 1.00 66.69 82 SER A N 1
ATOM 609 C CA . SER A 1 82 ? 14.430 -2.934 -19.740 1.00 66.69 82 SER A CA 1
ATOM 610 C C . SER A 1 82 ? 14.526 -2.083 -20.992 1.00 66.69 82 SER A C 1
ATOM 612 O O . SER A 1 82 ? 15.009 -2.564 -22.013 1.00 66.69 82 SER A O 1
ATOM 614 N N . GLN A 1 83 ? 14.105 -0.820 -20.911 1.00 73.75 83 GLN A N 1
ATOM 615 C CA . GLN A 1 83 ? 14.390 0.166 -21.949 1.00 73.75 83 GLN A CA 1
ATOM 616 C C . GLN A 1 83 ? 15.903 0.352 -22.092 1.00 73.75 83 GLN A C 1
ATOM 618 O O . GLN A 1 83 ? 16.408 0.342 -23.213 1.00 73.75 83 GLN A O 1
ATOM 623 N N . ASP A 1 84 ? 16.627 0.408 -20.969 1.00 77.75 84 ASP A N 1
ATOM 624 C CA . ASP A 1 84 ? 18.090 0.485 -20.959 1.00 77.75 84 ASP A CA 1
ATOM 625 C C . ASP A 1 84 ? 18.725 -0.755 -21.607 1.00 77.75 84 ASP A C 1
ATOM 627 O O . ASP A 1 84 ? 19.619 -0.631 -22.445 1.00 77.75 84 ASP A O 1
ATOM 631 N N . MET A 1 85 ? 18.236 -1.960 -21.283 1.00 69.44 85 MET A N 1
ATOM 632 C CA . MET A 1 85 ? 18.716 -3.202 -21.902 1.00 69.44 85 MET A CA 1
ATOM 633 C C . MET A 1 85 ? 18.415 -3.267 -23.404 1.00 69.44 85 MET A C 1
ATOM 635 O O . MET A 1 85 ? 19.288 -3.649 -24.179 1.00 69.44 85 MET A O 1
ATOM 639 N N . GLN A 1 86 ? 17.216 -2.871 -23.837 1.00 75.81 86 GLN A N 1
ATOM 640 C CA . GLN A 1 86 ? 16.858 -2.849 -25.257 1.00 75.81 86 GLN A CA 1
ATOM 641 C C . GLN A 1 86 ? 17.700 -1.829 -26.037 1.00 75.81 86 GLN A C 1
ATOM 643 O O . GLN A 1 86 ? 18.132 -2.112 -27.156 1.00 75.81 86 GLN A O 1
ATOM 648 N N . ALA A 1 87 ? 17.952 -0.655 -25.453 1.00 76.94 87 ALA A N 1
ATOM 649 C CA . ALA A 1 87 ? 18.825 0.358 -26.036 1.00 76.94 87 ALA A CA 1
ATOM 650 C C . ALA A 1 87 ? 20.270 -0.149 -26.156 1.00 76.94 87 ALA A C 1
ATOM 652 O O . ALA A 1 87 ? 20.914 0.049 -27.190 1.00 76.94 87 ALA A O 1
ATOM 653 N N . LEU A 1 88 ? 20.761 -0.857 -25.134 1.00 79.56 88 LEU A N 1
ATOM 654 C CA . LEU A 1 88 ? 22.078 -1.486 -25.160 1.00 79.56 88 LEU A CA 1
ATOM 655 C C . LEU A 1 88 ? 22.168 -2.547 -26.264 1.00 79.56 88 LEU A C 1
ATOM 657 O O . LEU A 1 88 ? 23.099 -2.491 -27.068 1.00 79.56 88 LEU A O 1
ATOM 661 N N . ASP A 1 89 ? 21.189 -3.449 -26.367 1.00 75.81 89 ASP A N 1
ATOM 662 C CA . ASP A 1 89 ? 21.144 -4.468 -27.423 1.00 75.81 89 ASP A CA 1
ATOM 663 C C . ASP A 1 89 ? 21.161 -3.827 -28.817 1.00 75.81 89 ASP A C 1
ATOM 665 O O . ASP A 1 89 ? 21.963 -4.218 -29.666 1.00 75.81 89 ASP A O 1
ATOM 669 N N . GLN A 1 90 ? 20.356 -2.788 -29.062 1.00 75.56 90 GLN A N 1
ATOM 670 C CA . GLN A 1 90 ? 20.373 -2.062 -30.340 1.00 75.56 90 GLN A CA 1
ATOM 671 C C . GLN A 1 90 ? 21.742 -1.436 -30.637 1.00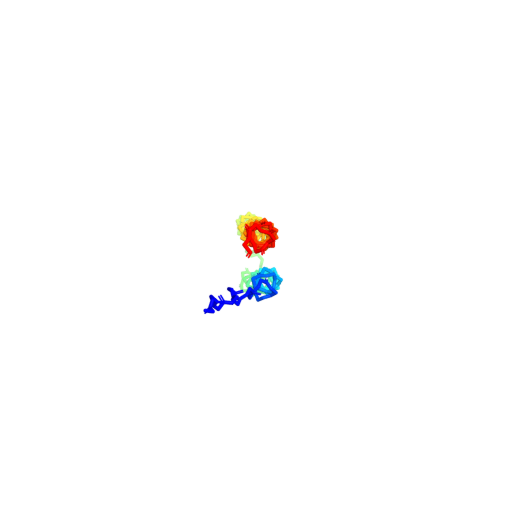 75.56 90 GLN A C 1
ATOM 673 O O . GLN A 1 90 ? 22.221 -1.520 -31.769 1.00 75.56 90 GLN A O 1
ATOM 678 N N . SER A 1 91 ? 22.396 -0.855 -29.627 1.00 74.81 91 SER A N 1
ATOM 679 C CA . SER A 1 91 ? 23.724 -0.252 -29.787 1.00 74.81 91 SER A CA 1
ATOM 680 C C . SER A 1 91 ? 24.805 -1.284 -30.130 1.00 74.81 91 SER A C 1
ATOM 682 O O . SER A 1 91 ? 25.673 -1.016 -30.958 1.00 74.81 91 SER A O 1
ATOM 684 N N . LEU A 1 92 ? 24.720 -2.484 -29.549 1.00 72.50 92 LEU A N 1
ATOM 685 C CA . LEU A 1 92 ? 25.661 -3.577 -29.792 1.00 72.50 92 LEU A CA 1
ATOM 686 C C . LEU A 1 92 ? 25.394 -4.277 -31.126 1.00 72.50 92 LEU A C 1
ATOM 688 O O . LEU A 1 92 ? 26.335 -4.676 -31.803 1.00 72.50 92 LEU A O 1
ATOM 692 N N . THR A 1 93 ? 24.131 -4.384 -31.540 1.00 62.31 93 THR A N 1
ATOM 693 C CA . THR A 1 93 ? 23.768 -4.962 -32.845 1.00 62.31 93 THR A CA 1
ATOM 694 C C . THR A 1 93 ? 24.188 -4.058 -34.009 1.00 62.31 93 THR A C 1
ATOM 696 O O . THR A 1 93 ? 24.382 -4.549 -35.110 1.00 62.31 93 THR A O 1
ATOM 699 N N . GLY A 1 94 ? 24.354 -2.749 -33.784 1.00 57.84 94 GLY A N 1
ATOM 700 C CA . GLY A 1 94 ? 24.902 -1.817 -34.778 1.00 57.84 94 GLY A CA 1
ATOM 701 C C . GLY A 1 94 ? 26.434 -1.805 -34.878 1.00 57.84 94 GLY A C 1
ATOM 702 O O . GLY A 1 94 ? 26.973 -1.102 -35.731 1.00 57.84 94 GLY A O 1
ATOM 703 N N . LEU A 1 95 ? 27.135 -2.536 -34.003 1.00 57.41 95 LEU A N 1
ATOM 704 C CA . LEU A 1 95 ? 28.602 -2.623 -33.960 1.00 57.41 95 LEU A CA 1
ATOM 705 C C . LEU A 1 95 ? 29.166 -3.881 -34.648 1.00 57.41 95 LEU A C 1
ATOM 707 O O . LEU A 1 95 ? 30.387 -3.989 -34.782 1.00 57.41 95 LEU A O 1
ATOM 711 N N . PHE A 1 96 ? 28.309 -4.803 -35.093 1.00 50.38 96 PHE A N 1
ATOM 712 C CA . PHE A 1 96 ? 28.661 -6.026 -35.826 1.00 50.38 96 PHE A CA 1
ATOM 713 C C . PHE A 1 96 ? 27.840 -6.143 -37.114 1.00 50.38 96 PHE A C 1
ATOM 715 O O . PHE A 1 96 ? 28.268 -6.922 -37.995 1.00 50.38 96 PHE A O 1
#

Secondary s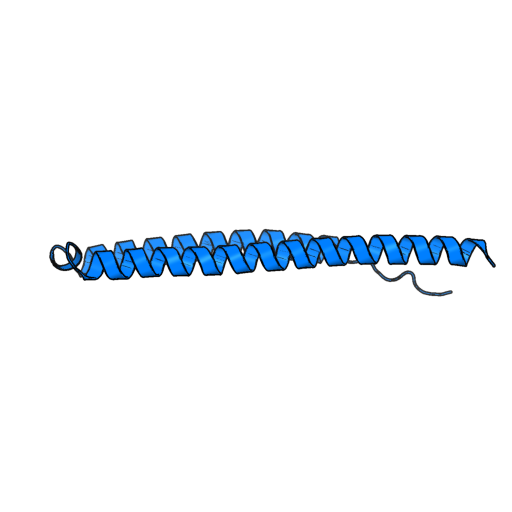tructure (DSSP, 8-state):
-PPPP---HHHHHHHHHHHHHHHHHHHHHHHHHHHHHHHHHGGGGGTHHHHHHHHHHHHHHHHHHHHHHHHHHHHHHHHHHHHHHHHHHHHHHT--

InterPro domains:
  IPR010310 Type VII secretion system ESAT-6-like [PF06013] (7-90)
  IPR036689 ESAT-6-like superfamily [SSF140453] (4-96)

Radius of gyration: 22.5 Å; chains: 1; bounding box: 52×20×60 Å

pLDDT: mean 75.29, std 10.11, range [39.0, 87.81]

Foldseek 3Di:
DDDDPPQPLVVLQVVLVVLLVVLVVQLVVLVVVVVVVCVVCPPVCVPPVVVVSVVVSVVSNVVSVVVSVVSNVVSVVSVVVVVVVVVVVVVVVVVD

Sequence (96 aa):
MSMPIGYRFGEVETLGANTRTHAQALKEAFAALMREAQSICGDAWKGAAMGAFEQAQIEWNQMADGMGSAQENFGQKTTLGSQDMQALDQSLTGLF